Protein AF-W1Y2V3-F1 (afdb_monomer)

Secondary structure (DSSP, 8-state):
-GGGT-------SSSSTTSSSTHHHHHHHHHHTT----PPP---HHHHHHHHTTS-SSS-----PPPSSHHHHHHHHT-

pLDDT: mean 96.07, std 2.4, range [82.56, 98.44]

Radius of gyration: 16.61 Å; Cα contacts (8 Å, |Δi|>4): 44; chains: 1; bounding box: 41×30×34 Å

Solvent-accessible surface area (backbone atoms only — not comparable to full-atom values): 5411 Å² total; per-residue (Å²): 96,66,94,74,73,48,89,81,86,84,77,56,99,64,62,45,58,40,62,101,46,79,44,44,65,56,52,52,55,34,50,77,70,72,44,90,81,84,88,75,91,72,52,48,68,68,62,58,47,45,79,71,63,84,58,74,84,90,66,84,82,88,75,83,78,72,57,89,50,66,74,60,28,53,54,65,74,72,109

Foldseek 3Di:
DVVVVDDDDDDDPDAAPPVVHPCVVVVVVCVVVVHDDDGDDIGDPVLVCVVVPPDDPPDDDDPDDADPDPVRNVVVVVD

Mean predicted aligned error: 3.32 Å

InterPro domains:
  IPR000878 Tetrapyrrole methylase [PF00590] (2-64)
  IPR008189 rRNA small subunit methyltransferase I [PTHR46111] (2-77)
  IPR014776 Tetrapyrrole methylase, subdomain 2 [G3DSA:3.30.950.10] (43-79)
  IPR014777 Tetrapyrrole methylase, subdomain 1 [G3DSA:3.40.1010.10] (1-42)
  IPR018063 SAM-dependent methyltransferase RsmI, conserved site [PS01296] (12-23)
  IPR035996 Tetrapyrrole methylase superfamily [SSF53790] (2-78)

Sequence (79 aa):
LLLEGQSIACVSDAGMPAISDPGADLVIKAIEAGITVVPLPGANAALTALIASGLDTKSFAFAGFLPKRGKHRVGELQR

Nearest PDB structures (foldseek):
  3kwp-assembly1_A-2  TM=9.634E-01  e=4.645E-04  Levilactobacillus brevis ATCC 367
  5hw4-assembly1_B  TM=9.668E-01  e=1.979E-03  Escherichia coli K-12

Organism: NCBI:txid408170

Structure (mmCIF, N/CA/C/O backbone):
data_AF-W1Y2V3-F1
#
_entry.id   AF-W1Y2V3-F1
#
loop_
_atom_site.group_PDB
_atom_site.id
_atom_site.type_symbol
_atom_site.label_atom_id
_atom_site.label_alt_id
_atom_site.label_comp_id
_atom_site.label_asym_id
_atom_site.label_entity_id
_atom_site.label_seq_id
_atom_site.pdbx_PDB_ins_code
_atom_site.Cartn_x
_atom_site.Cartn_y
_atom_site.Cartn_z
_atom_site.occupancy
_atom_site.B_iso_or_equiv
_atom_site.auth_seq_id
_atom_site.auth_comp_id
_atom_site.auth_asym_id
_atom_site.auth_atom_id
_atom_site.pdbx_PDB_model_num
ATOM 1 N N . LEU A 1 1 ? -19.344 10.784 12.330 1.00 92.12 1 LEU A N 1
ATOM 2 C CA . LEU A 1 1 ? -19.590 9.438 11.755 1.00 92.12 1 LEU A CA 1
ATOM 3 C C . LEU A 1 1 ? -18.832 8.326 12.486 1.00 92.12 1 LEU A C 1
ATOM 5 O O . LEU A 1 1 ? -19.459 7.639 13.277 1.00 92.12 1 LEU A O 1
ATOM 9 N N . LEU A 1 2 ? -17.512 8.144 12.298 1.00 95.62 2 LEU A N 1
ATOM 10 C CA . LEU A 1 2 ? -16.774 7.063 12.993 1.00 95.62 2 LEU A CA 1
ATOM 11 C C . LEU A 1 2 ? -16.865 7.173 14.526 1.00 95.62 2 LEU A C 1
ATOM 13 O O . LEU A 1 2 ? -17.172 6.196 15.195 1.00 95.62 2 LEU A O 1
ATOM 17 N N . LEU A 1 3 ? -16.681 8.380 15.074 1.00 96.00 3 LEU A N 1
ATOM 18 C CA . LEU A 1 3 ? -16.808 8.652 16.516 1.00 96.00 3 LEU A CA 1
ATOM 19 C C . LEU A 1 3 ? -18.244 8.511 17.048 1.00 96.00 3 LEU A C 1
ATOM 21 O O . LEU A 1 3 ? -18.450 8.411 18.249 1.00 96.00 3 LEU A O 1
ATOM 25 N N . GLU A 1 4 ? -19.235 8.489 16.158 1.00 97.19 4 GLU A N 1
ATOM 26 C CA . GLU A 1 4 ? -20.640 8.239 16.502 1.00 97.19 4 GLU A CA 1
ATOM 27 C C . GLU A 1 4 ? -20.980 6.738 16.430 1.00 97.19 4 GLU A C 1
ATOM 29 O O . GLU A 1 4 ? -22.145 6.367 16.542 1.00 97.19 4 GLU A O 1
ATOM 34 N N . GLY A 1 5 ? -19.986 5.867 16.210 1.00 95.75 5 GLY A N 1
ATOM 35 C CA . GLY A 1 5 ? -20.163 4.416 16.125 1.00 95.75 5 GLY A CA 1
ATOM 36 C C . GLY A 1 5 ? -20.585 3.896 14.748 1.00 95.75 5 GLY A C 1
ATOM 37 O O . GLY A 1 5 ? -20.929 2.722 14.625 1.00 95.75 5 GLY A O 1
ATOM 38 N N . GLN A 1 6 ? -20.566 4.729 13.702 1.00 98.00 6 GLN A N 1
ATOM 39 C CA . GLN A 1 6 ? -20.902 4.276 12.349 1.00 98.00 6 GLN A CA 1
ATOM 40 C C . GLN A 1 6 ? -19.758 3.486 11.707 1.00 98.00 6 GLN A C 1
ATOM 42 O O . GLN A 1 6 ? -18.588 3.845 11.837 1.00 98.00 6 GLN A O 1
ATOM 47 N N . SER A 1 7 ? -20.103 2.456 10.933 1.00 97.4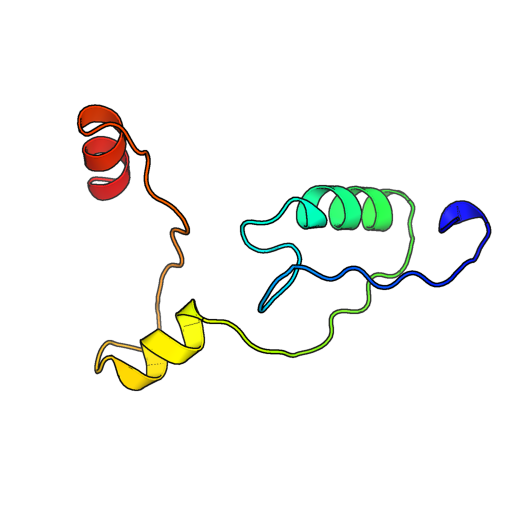4 7 SER A N 1
ATOM 48 C CA . SER A 1 7 ? -19.153 1.743 10.073 1.00 97.44 7 SER A CA 1
ATOM 49 C C . SER A 1 7 ? -18.943 2.495 8.757 1.00 97.44 7 SER A C 1
ATOM 51 O O . SER A 1 7 ? -19.909 2.877 8.100 1.00 97.44 7 SER A O 1
ATOM 53 N N . ILE A 1 8 ? -17.684 2.686 8.354 1.00 97.38 8 ILE A N 1
ATOM 54 C CA . ILE A 1 8 ? -17.313 3.371 7.107 1.00 97.38 8 ILE A CA 1
ATOM 55 C C . ILE A 1 8 ? -16.359 2.489 6.305 1.00 97.38 8 ILE A C 1
ATOM 57 O O . ILE A 1 8 ? -15.417 1.929 6.861 1.00 97.38 8 ILE A O 1
ATOM 61 N N . ALA A 1 9 ? -16.579 2.414 4.991 1.00 97.25 9 ALA A N 1
ATOM 62 C CA . ALA A 1 9 ? -15.633 1.839 4.043 1.00 97.25 9 ALA A CA 1
ATOM 63 C C . ALA A 1 9 ? -14.821 2.953 3.365 1.00 97.25 9 ALA A C 1
ATOM 65 O O . ALA A 1 9 ? -15.386 3.932 2.879 1.00 97.25 9 ALA A O 1
ATOM 66 N N . CYS A 1 10 ? -13.498 2.793 3.321 1.00 96.75 10 CYS A N 1
ATOM 67 C CA . CYS A 1 10 ? -12.606 3.648 2.540 1.00 96.75 10 CYS A CA 1
ATOM 68 C C . CYS A 1 10 ? -12.265 2.934 1.230 1.00 96.75 10 CYS A C 1
ATOM 70 O O . CYS A 1 10 ? -11.782 1.803 1.250 1.00 96.75 10 CYS A O 1
ATOM 72 N N . VAL A 1 11 ? -12.525 3.593 0.104 1.00 97.06 11 VAL A N 1
ATOM 73 C CA . VAL A 1 11 ? -12.238 3.088 -1.243 1.00 97.06 11 VAL A CA 1
ATOM 74 C C . VAL A 1 11 ? -11.448 4.136 -2.023 1.00 97.06 11 VAL A C 1
ATOM 76 O O . VAL A 1 11 ? -11.558 5.329 -1.744 1.00 97.06 11 VAL A O 1
ATOM 79 N N . SER A 1 12 ? -10.651 3.685 -2.984 1.00 96.44 12 SER A N 1
ATOM 80 C CA . SER A 1 12 ? -10.023 4.517 -4.011 1.00 96.44 12 SER A CA 1
ATOM 81 C C . SER A 1 12 ? -10.678 4.233 -5.362 1.00 96.44 12 SER A C 1
ATOM 83 O O . SER A 1 12 ? -11.421 3.258 -5.505 1.00 96.44 12 SER A O 1
ATOM 85 N N . ASP A 1 13 ? -10.375 5.051 -6.369 1.00 96.56 13 ASP A N 1
ATOM 86 C CA . ASP A 1 13 ? -10.841 4.812 -7.740 1.00 96.56 13 ASP A CA 1
ATOM 87 C C . ASP A 1 13 ? -10.353 3.455 -8.283 1.00 96.56 13 ASP A C 1
ATOM 89 O O . ASP A 1 13 ? -11.016 2.848 -9.126 1.00 96.56 13 ASP A O 1
ATOM 93 N N . ALA A 1 14 ? -9.205 2.956 -7.799 1.00 96.06 14 ALA A N 1
ATOM 94 C CA . ALA A 1 14 ? -8.673 1.651 -8.174 1.00 96.06 14 ALA A CA 1
ATOM 95 C C . ALA A 1 14 ? -7.716 1.048 -7.131 1.00 96.06 14 ALA A C 1
ATOM 97 O O . ALA A 1 14 ? -6.867 1.728 -6.555 1.00 96.06 14 ALA A O 1
ATOM 98 N N . GLY A 1 15 ? -7.757 -0.281 -7.004 1.00 96.12 15 GLY A N 1
ATOM 99 C CA . GLY A 1 15 ? -6.702 -1.061 -6.359 1.00 96.12 15 GLY A CA 1
ATOM 100 C C . GLY A 1 15 ? -6.788 -1.108 -4.834 1.00 96.12 15 GLY A C 1
ATOM 101 O O . GLY A 1 15 ? -7.788 -1.568 -4.288 1.00 96.12 15 GLY A O 1
ATOM 102 N N . MET A 1 16 ? -5.697 -0.708 -4.175 1.00 97.31 16 MET A N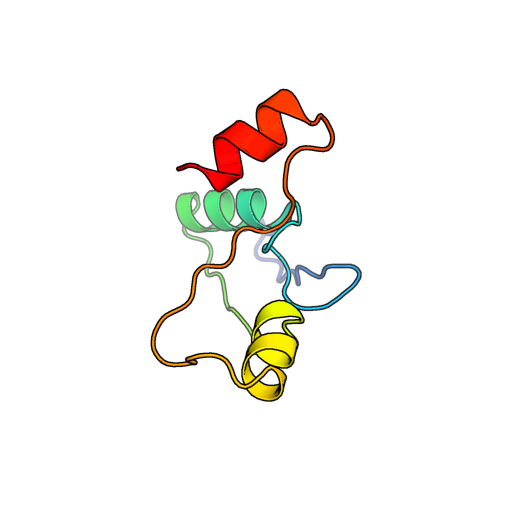 1
ATOM 103 C CA . MET A 1 16 ? -5.488 -0.824 -2.730 1.00 97.31 16 MET A CA 1
ATOM 104 C C . MET A 1 16 ? -5.579 0.571 -2.092 1.00 97.31 16 MET A C 1
ATOM 106 O O . MET A 1 16 ? -4.612 1.331 -2.197 1.00 97.31 16 MET A O 1
ATOM 110 N N . PRO A 1 17 ? -6.703 0.922 -1.438 1.00 97.38 17 PRO A N 1
ATOM 111 C CA . PRO A 1 17 ? -6.873 2.230 -0.815 1.00 97.38 17 PRO A CA 1
ATOM 112 C C . PRO A 1 17 ? -5.763 2.534 0.195 1.00 97.38 17 PRO A C 1
ATOM 114 O O . PRO A 1 17 ? -5.173 1.629 0.784 1.00 97.38 17 PRO A O 1
ATOM 117 N N . ALA A 1 18 ? -5.506 3.826 0.411 1.00 95.56 18 ALA A N 1
ATOM 118 C CA . ALA A 1 18 ? -4.446 4.348 1.282 1.00 95.56 18 ALA A CA 1
ATOM 119 C C . ALA A 1 18 ? -2.996 4.117 0.801 1.00 95.56 18 ALA A C 1
ATOM 121 O O . ALA A 1 18 ? -2.069 4.582 1.463 1.00 95.56 18 ALA A O 1
ATOM 122 N N . ILE A 1 19 ? -2.771 3.490 -0.361 1.00 95.75 19 ILE A N 1
ATOM 123 C CA . ILE A 1 19 ? -1.454 3.425 -1.013 1.00 95.75 19 ILE A CA 1
ATOM 124 C C . ILE A 1 19 ? -1.432 4.390 -2.197 1.00 95.75 19 ILE A C 1
ATOM 126 O O . ILE A 1 19 ? -2.149 4.198 -3.168 1.00 95.75 19 ILE A O 1
ATOM 130 N N . SER A 1 20 ? -0.585 5.422 -2.118 1.00 92.12 20 SER A N 1
ATOM 131 C CA . SER A 1 20 ? -0.513 6.513 -3.112 1.00 92.12 20 SER A CA 1
ATOM 132 C C . SER A 1 20 ? -1.803 7.339 -3.277 1.00 92.12 20 SER A C 1
ATOM 134 O O . SER A 1 20 ? -1.905 8.121 -4.216 1.00 92.12 20 SER A O 1
ATOM 136 N N . ASP A 1 21 ? -2.712 7.233 -2.306 1.00 90.31 21 ASP A N 1
ATOM 137 C CA . ASP A 1 21 ? -4.001 7.923 -2.192 1.00 90.31 21 ASP A CA 1
ATOM 138 C C . ASP A 1 21 ? -4.147 8.525 -0.775 1.00 90.31 21 ASP A C 1
ATOM 140 O O . ASP A 1 21 ? -3.468 8.070 0.151 1.00 90.31 21 ASP A O 1
ATOM 144 N N . PRO A 1 22 ? -5.049 9.501 -0.533 1.00 90.62 22 PRO A N 1
ATOM 145 C CA . PRO A 1 22 ? -5.147 10.220 0.750 1.00 90.62 22 PRO A CA 1
ATOM 146 C C . PRO A 1 22 ? -5.637 9.380 1.949 1.00 90.62 22 PRO A C 1
ATOM 148 O O . PRO A 1 22 ? -5.732 9.891 3.063 1.00 90.62 22 PRO A O 1
ATOM 151 N N . GLY A 1 23 ? -5.961 8.096 1.758 1.00 95.00 23 GLY A N 1
ATOM 152 C CA . GLY A 1 23 ? -6.529 7.235 2.804 1.00 95.00 23 GLY A CA 1
ATOM 153 C C . GLY A 1 23 ? -5.611 6.989 4.009 1.00 95.00 23 GLY A C 1
ATOM 154 O O . GLY A 1 23 ? -6.110 6.680 5.090 1.00 95.00 23 GLY A O 1
ATOM 155 N N . ALA A 1 24 ? -4.291 7.156 3.863 1.00 96.38 24 ALA A N 1
ATOM 156 C CA . ALA A 1 24 ? -3.334 6.915 4.947 1.00 96.38 24 ALA A CA 1
ATOM 157 C C . ALA A 1 24 ? -3.572 7.838 6.155 1.00 96.38 24 ALA A C 1
ATOM 159 O O . ALA A 1 24 ? -3.575 7.373 7.295 1.00 96.38 24 ALA A O 1
ATOM 160 N N . ASP A 1 25 ? -3.868 9.117 5.912 1.00 96.00 25 ASP A N 1
ATOM 161 C CA . ASP A 1 25 ? -4.124 10.094 6.976 1.00 96.00 25 ASP A CA 1
ATOM 162 C C . ASP A 1 25 ? -5.381 9.743 7.787 1.00 96.00 25 ASP A C 1
ATOM 164 O O . ASP A 1 25 ? -5.429 9.961 8.999 1.00 96.00 25 ASP A O 1
ATOM 168 N N . LEU A 1 26 ? -6.404 9.179 7.131 1.00 96.19 26 LEU A N 1
ATOM 169 C CA . LEU A 1 26 ? -7.615 8.701 7.800 1.00 96.19 26 LEU A CA 1
ATOM 170 C C . LEU A 1 26 ? -7.304 7.506 8.707 1.00 96.19 26 LEU A C 1
ATOM 172 O O . LEU A 1 26 ? -7.769 7.471 9.845 1.00 96.19 26 LEU A O 1
ATOM 176 N N . VAL A 1 27 ? -6.515 6.549 8.212 1.00 97.31 27 VAL A N 1
ATOM 177 C CA . VAL A 1 27 ? -6.110 5.358 8.972 1.00 97.31 27 VAL A CA 1
ATOM 178 C C . VAL A 1 27 ? -5.313 5.751 10.217 1.00 97.31 27 VAL A C 1
ATOM 180 O O . VAL A 1 27 ? -5.625 5.263 11.300 1.00 97.31 27 VAL A O 1
ATOM 183 N N . ILE A 1 28 ? -4.351 6.673 10.092 1.00 97.44 28 ILE A N 1
ATOM 184 C CA . ILE A 1 28 ? -3.553 7.169 11.227 1.00 97.44 28 ILE A CA 1
ATOM 185 C C . ILE A 1 28 ? -4.465 7.767 12.303 1.00 97.44 28 ILE A C 1
ATOM 187 O O . ILE A 1 28 ? -4.430 7.332 13.452 1.00 97.44 28 ILE A O 1
ATOM 191 N N . LYS A 1 29 ? -5.350 8.696 11.920 1.00 97.44 29 LYS A N 1
ATOM 192 C CA . LYS A 1 29 ? -6.275 9.347 12.862 1.00 97.44 29 LYS A CA 1
ATOM 193 C C . LYS A 1 29 ? -7.250 8.364 13.509 1.00 97.44 29 LYS A C 1
ATOM 195 O O . LYS A 1 29 ? -7.596 8.523 14.676 1.00 97.44 29 LYS A O 1
ATOM 200 N N . ALA A 1 30 ? -7.710 7.356 12.766 1.00 97.50 30 ALA A N 1
ATOM 201 C CA . ALA A 1 30 ? -8.576 6.314 13.309 1.00 97.50 30 ALA A CA 1
ATOM 202 C C . ALA A 1 30 ? -7.846 5.495 14.385 1.00 97.50 30 ALA A C 1
ATOM 204 O O . ALA A 1 30 ? -8.395 5.294 15.468 1.00 97.50 30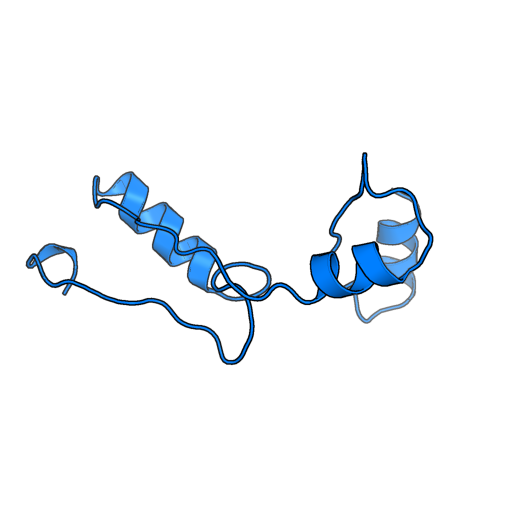 ALA A O 1
ATOM 205 N N . ILE A 1 31 ? -6.598 5.097 14.123 1.00 97.81 31 ILE A N 1
ATOM 206 C CA . ILE A 1 31 ? -5.760 4.364 15.082 1.00 97.81 31 ILE A CA 1
ATOM 207 C C . ILE A 1 31 ? -5.502 5.207 16.338 1.00 97.81 31 ILE A C 1
ATOM 209 O O . ILE A 1 31 ? -5.683 4.710 17.448 1.00 97.81 31 ILE A O 1
ATOM 213 N N . GLU A 1 32 ? -5.137 6.483 16.182 1.00 98.19 32 GLU A N 1
ATOM 214 C CA . GLU A 1 32 ? -4.912 7.410 17.304 1.00 98.19 32 GLU A CA 1
ATOM 215 C C . GLU A 1 32 ? -6.157 7.583 18.185 1.00 98.19 32 GLU A C 1
ATOM 217 O O . GLU A 1 32 ? -6.049 7.712 19.403 1.00 98.19 32 GLU A O 1
ATOM 222 N N . ALA A 1 33 ? -7.346 7.541 17.583 1.00 97.81 33 ALA A N 1
ATOM 223 C CA . ALA A 1 33 ? -8.624 7.613 18.284 1.00 97.81 33 ALA A CA 1
ATOM 224 C C . ALA A 1 33 ? -9.107 6.260 18.849 1.00 97.81 33 ALA A C 1
ATOM 226 O O . ALA A 1 33 ? -10.224 6.180 19.361 1.00 97.81 33 ALA A O 1
ATOM 227 N N . GLY A 1 34 ? -8.311 5.189 18.745 1.00 97.81 34 GLY A N 1
ATOM 228 C CA . GLY A 1 34 ? -8.679 3.850 19.218 1.00 97.81 34 GLY A CA 1
ATOM 229 C C . GLY A 1 34 ? -9.763 3.161 18.380 1.00 97.81 34 GLY A C 1
ATOM 230 O O . GLY A 1 34 ? -10.392 2.208 18.843 1.00 97.81 34 GLY A O 1
ATOM 231 N N . ILE A 1 35 ? -10.003 3.628 17.154 1.00 98.19 35 ILE A N 1
ATOM 232 C CA . ILE A 1 35 ? -10.970 3.035 16.228 1.00 98.19 35 ILE A CA 1
ATOM 233 C C . ILE A 1 35 ? -10.314 1.851 15.512 1.00 98.19 35 ILE A C 1
ATOM 235 O O . ILE A 1 35 ? -9.205 1.946 14.988 1.00 98.19 35 ILE A O 1
ATOM 239 N N . THR A 1 36 ? -11.026 0.724 15.450 1.00 97.88 36 THR A N 1
ATOM 240 C CA . THR A 1 36 ? -10.551 -0.469 14.738 1.00 97.88 36 THR A CA 1
ATOM 241 C C . THR A 1 36 ? -10.527 -0.225 13.230 1.00 97.88 36 THR A C 1
ATOM 243 O O . THR A 1 36 ? -11.545 0.124 12.634 1.00 97.88 36 THR A O 1
ATOM 246 N N . VAL A 1 37 ? -9.376 -0.471 12.604 1.00 98.00 37 VAL A N 1
ATOM 247 C CA . VAL A 1 37 ? -9.205 -0.460 11.147 1.00 98.00 37 VAL A CA 1
ATOM 248 C C . VAL A 1 37 ? -9.088 -1.903 10.663 1.00 98.00 37 VAL A C 1
ATOM 250 O O . VAL A 1 37 ? -8.206 -2.635 11.104 1.00 98.00 37 VAL A O 1
ATOM 253 N N . VAL A 1 38 ? -9.977 -2.316 9.758 1.00 98.06 38 VAL A N 1
ATOM 254 C CA . VAL A 1 38 ? -10.015 -3.681 9.211 1.00 98.06 38 VAL A CA 1
AT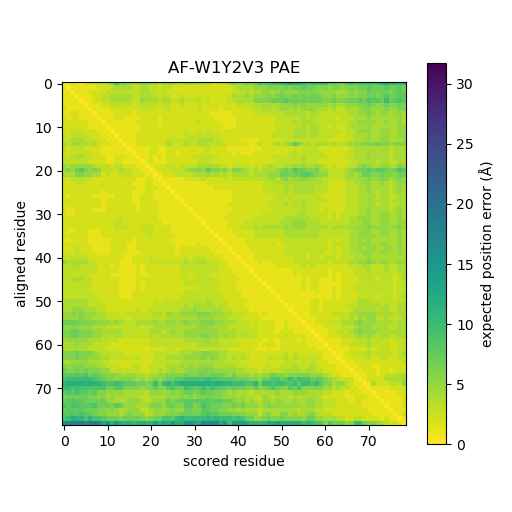OM 255 C C . VAL A 1 38 ? -9.588 -3.648 7.739 1.00 98.06 38 VAL A C 1
ATOM 257 O O . VAL A 1 38 ? -10.374 -3.200 6.902 1.00 98.06 38 VAL A O 1
ATOM 260 N N . PRO A 1 39 ? -8.365 -4.091 7.391 1.00 97.75 39 PRO A N 1
ATOM 261 C CA . PRO A 1 39 ? -7.939 -4.167 5.999 1.00 97.75 39 PRO A CA 1
ATOM 262 C C . PRO A 1 39 ? -8.560 -5.385 5.303 1.00 97.75 39 PRO A C 1
ATO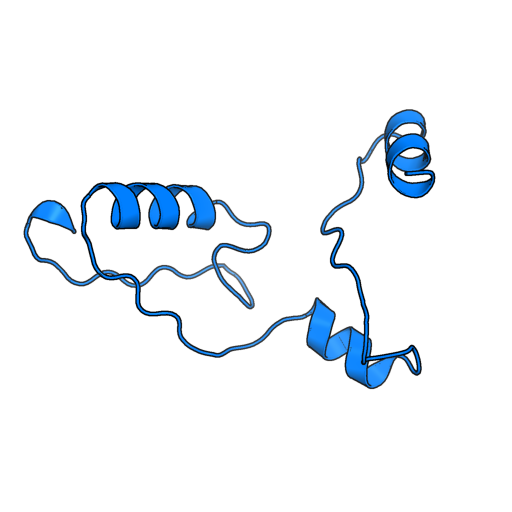M 264 O O . PRO A 1 39 ? -8.589 -6.483 5.861 1.00 97.75 39 PRO A O 1
ATOM 267 N N . LEU A 1 40 ? -9.013 -5.205 4.059 1.00 98.06 40 LEU A N 1
ATOM 268 C CA . LEU A 1 40 ? -9.415 -6.306 3.181 1.00 98.06 40 LEU A CA 1
ATOM 269 C C . LEU A 1 40 ? -8.301 -6.567 2.153 1.00 98.06 40 LEU A C 1
ATOM 271 O O . LEU A 1 40 ? -7.761 -5.609 1.596 1.00 98.06 40 LEU A O 1
ATOM 275 N N . PRO A 1 41 ? -7.952 -7.836 1.865 1.00 97.88 41 PRO A N 1
ATOM 276 C CA . PRO A 1 41 ? -7.057 -8.148 0.757 1.00 97.88 41 PRO A CA 1
ATOM 277 C C . PRO A 1 41 ? -7.705 -7.740 -0.573 1.00 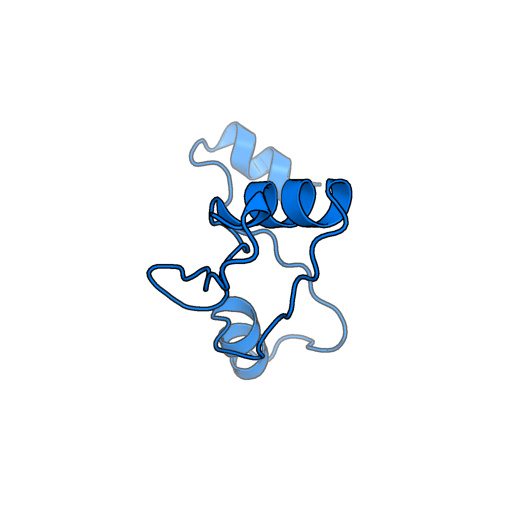97.88 41 PRO A C 1
ATOM 279 O O . PRO A 1 41 ? -8.926 -7.798 -0.725 1.00 97.88 41 PRO A O 1
ATOM 282 N N . GLY A 1 42 ? -6.894 -7.349 -1.556 1.00 96.81 42 GLY A N 1
ATOM 283 C CA . GLY A 1 42 ? -7.419 -6.826 -2.813 1.00 96.81 42 GLY A CA 1
ATOM 284 C C . GLY A 1 42 ? -6.362 -6.559 -3.877 1.00 96.81 42 GLY A C 1
ATOM 285 O O . GLY A 1 42 ? -5.182 -6.878 -3.713 1.00 96.81 42 GLY A O 1
ATOM 286 N N . ALA A 1 43 ? -6.814 -5.982 -4.989 1.00 98.00 43 ALA A N 1
ATOM 287 C CA . ALA A 1 43 ? -5.982 -5.712 -6.152 1.00 98.00 43 ALA A CA 1
ATOM 288 C C . ALA A 1 43 ? -4.856 -4.714 -5.834 1.00 98.00 43 ALA A C 1
ATOM 290 O O . ALA A 1 43 ? -5.079 -3.654 -5.255 1.00 98.00 43 ALA A O 1
ATOM 291 N N . ASN A 1 44 ? -3.641 -5.027 -6.281 1.00 97.75 44 ASN A N 1
ATOM 292 C CA . ASN A 1 44 ? -2.492 -4.131 -6.203 1.00 97.75 44 ASN A CA 1
ATOM 293 C C . ASN A 1 44 ? -1.715 -4.193 -7.523 1.00 97.75 44 ASN A C 1
ATOM 295 O O . ASN A 1 44 ? -1.183 -5.244 -7.888 1.00 97.75 44 ASN A O 1
ATOM 299 N N . ALA A 1 45 ? -1.654 -3.069 -8.239 1.00 97.06 45 ALA A N 1
ATOM 300 C CA . ALA A 1 45 ? -1.038 -3.011 -9.561 1.00 97.06 45 ALA A CA 1
ATOM 301 C C . ALA A 1 45 ? 0.469 -3.320 -9.528 1.00 97.06 45 ALA A C 1
ATOM 303 O O . ALA A 1 45 ? 0.956 -4.048 -10.388 1.00 97.06 45 ALA A O 1
ATOM 304 N N . ALA A 1 46 ? 1.198 -2.826 -8.521 1.00 97.12 46 ALA A N 1
ATOM 305 C CA . ALA A 1 46 ? 2.642 -3.027 -8.410 1.00 97.12 46 ALA A CA 1
ATOM 306 C C . ALA A 1 46 ? 3.004 -4.501 -8.183 1.00 97.12 46 ALA A C 1
ATOM 308 O O . ALA A 1 46 ? 3.868 -5.033 -8.874 1.00 97.12 46 ALA A O 1
ATOM 309 N N . LEU A 1 47 ? 2.306 -5.181 -7.270 1.00 97.62 47 LEU A N 1
ATOM 310 C CA . LEU A 1 47 ? 2.525 -6.608 -7.012 1.00 97.62 47 LEU A CA 1
ATOM 311 C C . LEU A 1 47 ? 2.105 -7.473 -8.197 1.00 97.62 47 LEU A C 1
ATOM 313 O O . LEU A 1 47 ? 2.816 -8.408 -8.555 1.00 97.62 47 LEU A O 1
ATOM 317 N N . THR A 1 48 ? 0.982 -7.131 -8.831 1.00 98.31 48 THR A N 1
ATOM 318 C CA . THR A 1 48 ? 0.497 -7.837 -10.025 1.00 98.31 48 THR A CA 1
ATOM 319 C C . THR A 1 48 ? 1.502 -7.724 -11.175 1.00 98.31 48 THR A C 1
ATOM 321 O O . THR A 1 48 ? 1.769 -8.707 -11.860 1.00 98.31 48 THR A O 1
ATOM 324 N N . ALA A 1 49 ? 2.109 -6.548 -11.362 1.00 98.25 49 ALA A N 1
ATOM 325 C CA . ALA A 1 49 ? 3.177 -6.356 -12.337 1.00 98.25 49 ALA A CA 1
ATOM 326 C C . ALA A 1 49 ? 4.456 -7.117 -11.951 1.00 98.25 49 ALA A C 1
ATOM 328 O O . ALA A 1 49 ? 5.063 -7.760 -12.806 1.00 98.25 49 ALA A O 1
ATOM 329 N N . LEU A 1 50 ? 4.851 -7.088 -10.672 1.00 98.38 50 LEU A N 1
ATOM 330 C CA . LEU A 1 50 ? 6.073 -7.733 -10.189 1.00 98.38 50 LEU A CA 1
ATOM 331 C C . LEU A 1 50 ? 6.080 -9.236 -10.486 1.00 98.38 50 LEU A C 1
ATOM 333 O O . LEU A 1 50 ? 7.042 -9.731 -11.073 1.00 98.38 50 LEU A O 1
ATOM 337 N N . ILE A 1 51 ? 4.998 -9.949 -10.163 1.00 98.19 51 ILE A N 1
ATOM 338 C CA . ILE A 1 51 ? 4.921 -11.405 -10.376 1.00 98.19 51 ILE A CA 1
ATOM 339 C C . ILE A 1 51 ? 4.939 -11.807 -11.860 1.00 98.19 51 ILE A C 1
ATOM 341 O O . ILE A 1 51 ? 5.265 -12.946 -12.178 1.00 98.19 51 ILE A O 1
ATOM 345 N N . ALA A 1 52 ? 4.619 -10.880 -12.767 1.00 98.44 52 ALA A N 1
ATOM 346 C CA . ALA A 1 52 ? 4.659 -11.089 -14.214 1.00 98.44 52 ALA A CA 1
ATOM 347 C C . ALA A 1 52 ? 5.956 -10.570 -14.871 1.00 98.44 52 ALA A C 1
ATOM 349 O O . ALA A 1 52 ? 6.158 -10.767 -16.066 1.00 98.44 52 ALA A O 1
ATOM 350 N N . SER A 1 53 ? 6.832 -9.896 -14.118 1.00 98.25 53 SER A N 1
ATOM 351 C CA . SER A 1 53 ? 7.979 -9.157 -14.672 1.00 98.25 53 SER A CA 1
ATOM 352 C C . SER A 1 53 ? 9.227 -10.002 -14.949 1.00 98.25 53 SER A C 1
ATOM 354 O O . SER A 1 53 ? 10.105 -9.565 -15.689 1.00 98.25 53 SER A O 1
ATOM 356 N N . GLY A 1 54 ? 9.340 -11.182 -14.332 1.00 97.56 54 GLY A N 1
ATOM 357 C CA . GLY A 1 54 ? 10.574 -11.979 -14.330 1.00 97.56 54 GLY A CA 1
ATOM 358 C C . GLY A 1 54 ? 11.674 -11.463 -13.385 1.00 97.56 54 GLY A C 1
ATOM 359 O O . GLY A 1 54 ? 12.773 -12.011 -13.393 1.00 97.56 54 GLY A O 1
ATOM 360 N N . LEU A 1 55 ? 11.402 -10.429 -12.579 1.00 97.81 55 LEU A N 1
ATOM 361 C CA . LEU A 1 55 ? 12.307 -9.928 -11.536 1.00 97.81 55 LEU A CA 1
ATOM 362 C C . LEU A 1 55 ? 12.202 -10.755 -10.242 1.00 97.81 55 LEU A C 1
ATOM 364 O O . LEU A 1 55 ? 11.281 -11.555 -10.074 1.00 97.81 55 LEU A O 1
ATOM 368 N N . ASP A 1 56 ? 13.138 -10.545 -9.309 1.00 96.50 56 ASP A N 1
ATOM 369 C CA . ASP A 1 56 ? 13.072 -11.167 -7.982 1.00 96.50 56 ASP A CA 1
ATOM 370 C C . ASP A 1 56 ? 11.819 -10.706 -7.224 1.00 96.50 56 ASP A C 1
ATOM 372 O O . ASP A 1 56 ? 11.542 -9.514 -7.092 1.00 96.50 56 ASP A O 1
ATOM 376 N N . THR A 1 57 ? 11.068 -11.673 -6.705 1.00 97.56 57 THR A N 1
ATOM 377 C CA . THR A 1 57 ? 9.852 -11.445 -5.922 1.00 97.56 57 THR A CA 1
ATOM 378 C C . THR A 1 57 ? 10.082 -11.608 -4.420 1.00 97.56 57 THR A C 1
ATOM 380 O O . THR A 1 57 ? 9.148 -11.402 -3.646 1.00 97.56 57 THR A O 1
ATOM 383 N N . LYS A 1 58 ? 11.285 -12.010 -3.979 1.00 97.12 58 LYS A N 1
ATOM 384 C CA . LYS A 1 58 ? 11.609 -12.164 -2.550 1.00 97.12 58 LYS A CA 1
ATOM 385 C C . LYS A 1 58 ? 11.817 -10.825 -1.859 1.00 97.12 58 LYS A C 1
ATOM 387 O O . LYS A 1 58 ? 11.417 -10.668 -0.710 1.00 97.12 58 LYS A O 1
ATOM 392 N N . SER A 1 59 ? 12.457 -9.886 -2.548 1.00 96.06 59 SER A N 1
ATOM 393 C CA . SER A 1 59 ? 12.713 -8.543 -2.043 1.00 96.06 59 SER A CA 1
ATOM 394 C C . SER A 1 59 ? 12.476 -7.529 -3.149 1.00 96.06 59 SER A C 1
ATOM 396 O O . SER A 1 59 ? 13.043 -7.632 -4.233 1.00 96.06 59 SER A O 1
ATOM 398 N N . PHE A 1 60 ? 11.628 -6.547 -2.873 1.00 95.88 60 PHE A N 1
ATOM 399 C CA . PHE A 1 60 ? 11.321 -5.461 -3.792 1.00 95.88 60 PHE A CA 1
ATOM 400 C C . PHE A 1 60 ? 11.002 -4.193 -2.999 1.00 95.88 60 PHE A C 1
ATOM 402 O O . PHE A 1 60 ? 10.612 -4.250 -1.831 1.00 95.88 60 PHE A O 1
ATOM 409 N N . ALA A 1 61 ? 11.138 -3.043 -3.653 1.00 94.62 61 ALA A N 1
ATOM 410 C CA . ALA A 1 61 ? 10.748 -1.752 -3.106 1.00 94.62 61 ALA A CA 1
ATOM 4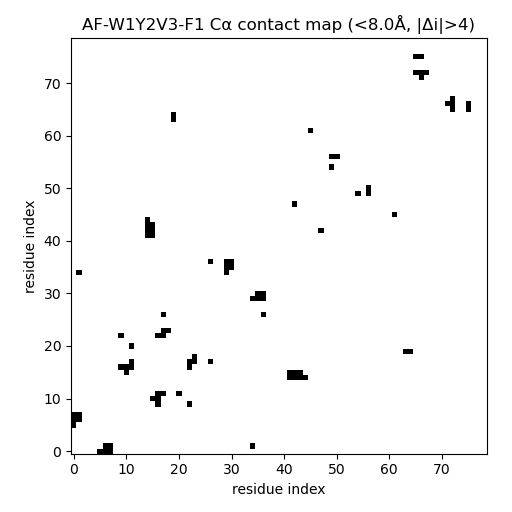11 C C . ALA A 1 61 ? 9.644 -1.139 -3.971 1.00 94.62 61 ALA A C 1
ATOM 413 O O . ALA A 1 61 ? 9.762 -1.068 -5.195 1.00 94.62 61 ALA A O 1
ATOM 414 N N . PHE A 1 62 ? 8.573 -0.670 -3.334 1.00 95.00 62 PHE A N 1
ATOM 415 C CA . PHE A 1 62 ? 7.560 0.146 -3.993 1.00 95.00 62 PHE A CA 1
ATOM 416 C C . PHE A 1 62 ? 7.901 1.626 -3.800 1.00 95.00 62 PHE A C 1
ATOM 418 O O . PHE A 1 62 ? 7.858 2.132 -2.682 1.00 95.00 62 PHE A O 1
ATOM 425 N N . ALA A 1 63 ? 8.230 2.317 -4.892 1.00 93.38 63 ALA A N 1
ATOM 426 C CA . ALA A 1 63 ? 8.605 3.735 -4.871 1.00 93.38 63 ALA A CA 1
ATOM 427 C C . ALA A 1 63 ? 7.445 4.693 -5.208 1.00 93.38 63 ALA A C 1
ATOM 429 O O . ALA A 1 63 ? 7.612 5.910 -5.148 1.00 93.38 63 ALA A O 1
ATOM 430 N N . GLY A 1 64 ? 6.273 4.172 -5.588 1.00 93.38 64 GLY A N 1
ATOM 431 C CA . GLY A 1 64 ? 5.145 4.992 -6.030 1.00 93.38 64 GLY A CA 1
ATOM 432 C C . GLY A 1 64 ? 5.493 5.864 -7.240 1.00 93.38 64 GLY A C 1
ATOM 433 O O . GLY A 1 64 ? 6.011 5.380 -8.248 1.00 93.38 64 GLY A O 1
ATOM 434 N N . PHE A 1 65 ? 5.189 7.159 -7.148 1.00 93.69 65 PHE A N 1
ATOM 435 C CA . PHE A 1 65 ? 5.385 8.113 -8.236 1.00 93.69 65 PHE A CA 1
ATOM 436 C C . PHE A 1 65 ? 6.654 8.940 -8.042 1.00 93.69 65 PHE A C 1
ATOM 438 O O . PHE A 1 65 ? 6.772 9.718 -7.097 1.00 93.69 65 PHE A O 1
ATOM 445 N N . LEU A 1 66 ? 7.576 8.850 -9.001 1.00 94.94 66 LEU A N 1
ATOM 446 C CA . LEU A 1 66 ? 8.763 9.700 -9.014 1.00 94.94 66 LEU A CA 1
ATOM 447 C C . LEU A 1 66 ? 8.410 11.177 -9.273 1.00 94.94 66 LEU A C 1
ATOM 449 O O . LEU A 1 66 ? 7.447 11.476 -9.992 1.00 94.94 66 LEU A O 1
ATOM 453 N N . PRO A 1 67 ? 9.244 12.126 -8.802 1.00 95.19 67 PRO A N 1
ATOM 454 C CA . PRO A 1 67 ? 9.076 13.536 -9.115 1.00 95.19 67 PRO A CA 1
ATOM 455 C C . PRO A 1 67 ? 8.958 13.803 -10.624 1.00 95.19 67 PRO A C 1
ATOM 457 O O . PRO A 1 67 ? 9.672 13.239 -11.464 1.00 95.19 67 PRO A O 1
ATOM 460 N N . LYS A 1 68 ? 8.072 14.736 -10.994 1.00 94.75 68 LYS A N 1
ATOM 461 C CA . LYS A 1 68 ? 7.879 15.133 -12.401 1.00 94.75 68 LYS A CA 1
ATOM 462 C C . LYS A 1 68 ? 9.116 15.821 -12.994 1.00 94.75 68 LYS A C 1
ATOM 464 O O . LYS A 1 68 ? 9.381 15.682 -14.182 1.00 94.75 68 LYS A O 1
ATOM 469 N N . ARG A 1 69 ? 9.875 16.556 -12.174 1.00 94.94 69 ARG A N 1
ATOM 470 C CA . ARG A 1 69 ? 11.045 17.340 -12.600 1.00 94.94 69 ARG A CA 1
ATOM 471 C C . ARG A 1 69 ? 12.314 16.488 -12.616 1.00 94.94 69 ARG A C 1
ATOM 473 O O . ARG A 1 69 ? 12.625 15.841 -11.620 1.00 94.94 69 ARG A O 1
ATOM 480 N N . GLY A 1 70 ? 13.084 16.581 -13.702 1.00 94.50 70 GLY A N 1
ATOM 481 C CA . GLY A 1 70 ? 14.268 15.749 -13.951 1.00 94.50 70 GLY A CA 1
ATOM 482 C C . GLY A 1 70 ? 15.301 15.757 -12.822 1.00 94.50 70 GLY A C 1
ATOM 483 O O . GLY A 1 70 ? 15.677 14.693 -12.351 1.00 94.50 70 GLY A O 1
ATOM 484 N N . LYS A 1 71 ? 15.695 16.934 -12.314 1.00 95.12 71 LYS A N 1
ATOM 485 C CA . LYS A 1 71 ? 16.689 17.032 -11.227 1.00 95.12 71 LYS A CA 1
ATOM 486 C C . LYS A 1 71 ? 16.258 16.280 -9.960 1.00 95.12 71 LYS A C 1
ATOM 488 O O . LYS A 1 71 ? 17.053 15.555 -9.379 1.00 95.12 71 LYS A O 1
ATOM 493 N N . HIS A 1 72 ? 14.997 16.433 -9.555 1.00 95.00 72 HIS A N 1
ATOM 494 C CA . HIS A 1 72 ? 14.462 15.758 -8.370 1.00 95.00 72 HIS A CA 1
ATOM 495 C C . HIS A 1 72 ? 14.266 14.260 -8.616 1.00 95.00 72 HIS A C 1
ATOM 497 O O . HIS A 1 72 ? 14.565 13.458 -7.745 1.00 95.00 72 HIS A O 1
ATOM 503 N N . ARG A 1 73 ? 13.831 13.876 -9.823 1.00 96.19 73 ARG A N 1
ATOM 504 C CA . ARG A 1 73 ? 13.704 12.469 -10.220 1.00 96.19 73 ARG A CA 1
ATOM 505 C C . ARG A 1 73 ? 15.037 11.733 -10.155 1.00 96.19 73 ARG A C 1
ATOM 507 O O . ARG A 1 73 ? 15.086 10.637 -9.621 1.00 96.19 73 ARG A O 1
ATOM 514 N N . VAL A 1 74 ? 16.095 12.329 -10.703 1.00 95.06 74 VAL A N 1
ATOM 515 C CA . VAL A 1 74 ? 17.440 11.740 -10.668 1.00 95.06 74 VAL A CA 1
ATOM 516 C C . VAL A 1 74 ? 17.919 11.598 -9.226 1.00 95.06 74 VAL A C 1
ATOM 518 O O . VAL A 1 74 ? 18.446 10.550 -8.883 1.00 95.06 74 VAL A O 1
ATOM 521 N N . GLY A 1 75 ? 17.666 12.602 -8.380 1.00 94.31 75 GLY A N 1
ATOM 522 C CA . GLY A 1 75 ? 17.981 12.522 -6.953 1.00 94.31 75 GLY A CA 1
ATOM 523 C C . GLY A 1 75 ? 17.305 11.340 -6.251 1.00 94.31 75 GLY A C 1
ATOM 524 O O . GLY A 1 75 ? 17.978 10.610 -5.536 1.00 94.31 75 GLY A O 1
ATOM 525 N N . GLU A 1 76 ? 16.012 11.107 -6.496 1.00 93.56 76 GLU A N 1
ATOM 526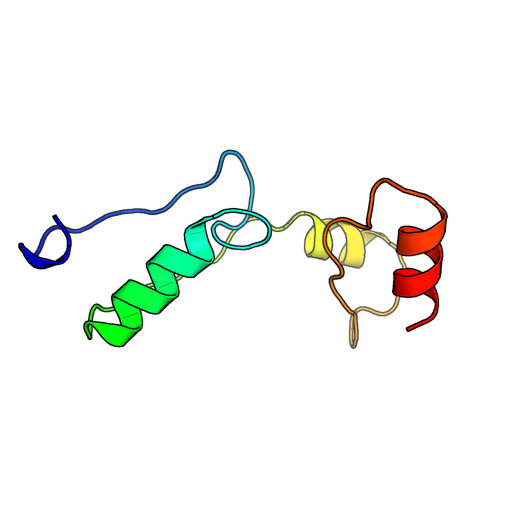 C CA . GLU A 1 76 ? 15.296 9.952 -5.924 1.00 93.56 76 GLU A CA 1
ATOM 527 C C . GLU A 1 76 ? 15.808 8.604 -6.457 1.00 93.56 76 GLU A C 1
ATOM 529 O O . GLU A 1 76 ? 15.858 7.633 -5.715 1.00 93.56 76 GLU A O 1
ATOM 534 N N . LEU A 1 77 ? 16.21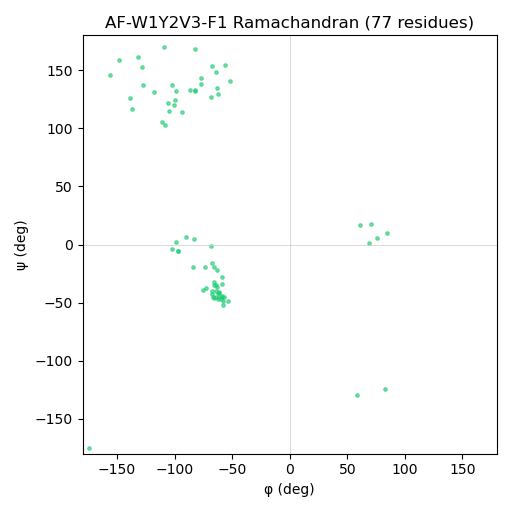7 8.530 -7.729 1.00 92.62 77 LEU A N 1
ATOM 535 C CA . LEU A 1 77 ? 16.730 7.294 -8.340 1.00 92.62 77 LEU A CA 1
ATOM 536 C C . LEU A 1 77 ? 18.144 6.910 -7.883 1.00 92.62 77 LEU A C 1
ATOM 538 O O . LEU A 1 77 ? 18.561 5.776 -8.094 1.00 92.62 77 LEU A O 1
ATOM 542 N N . GLN A 1 78 ? 18.896 7.861 -7.333 1.00 92.75 78 GLN A N 1
ATOM 543 C CA . GLN A 1 78 ? 20.271 7.662 -6.866 1.00 92.75 78 GLN A CA 1
ATOM 544 C C . GLN A 1 78 ? 20.364 7.437 -5.352 1.00 92.75 78 GLN A C 1
ATOM 546 O O . GLN A 1 78 ? 21.473 7.357 -4.824 1.00 92.75 78 GLN A O 1
ATOM 551 N N . ARG A 1 79 ? 19.221 7.395 -4.664 1.00 82.56 79 ARG A N 1
ATOM 552 C CA . ARG A 1 79 ? 19.126 7.167 -3.224 1.00 82.56 79 ARG A CA 1
ATOM 553 C C . ARG A 1 79 ? 19.292 5.690 -2.885 1.00 82.56 79 ARG A C 1
ATOM 555 O O . ARG A 1 79 ? 19.925 5.430 -1.840 1.00 82.56 79 ARG A O 1
#